Protein AF-A0A964DUH4-F1 (afdb_monomer_lite)

pLDDT: mean 93.04, std 7.75, range [66.25, 98.5]

Structure (mmCIF, N/CA/C/O backbone):
data_AF-A0A964DUH4-F1
#
_entry.id   AF-A0A964DUH4-F1
#
loop_
_atom_site.group_PDB
_atom_site.id
_atom_site.type_symbol
_atom_site.label_atom_id
_atom_site.label_alt_id
_atom_site.label_comp_id
_atom_site.label_asym_id
_atom_site.label_entity_id
_atom_site.label_seq_id
_atom_site.pdbx_PDB_ins_code
_atom_site.Cartn_x
_atom_site.Cartn_y
_atom_site.Cartn_z
_atom_site.occupancy
_atom_site.B_iso_or_equiv
_atom_site.auth_seq_id
_atom_site.auth_comp_id
_atom_site.auth_asym_id
_atom_site.auth_atom_id
_atom_site.pdbx_PDB_model_num
ATOM 1 N N . MET A 1 1 ? 7.143 -18.482 24.471 1.00 66.69 1 MET A N 1
ATOM 2 C CA . MET A 1 1 ? 6.884 -17.552 23.352 1.00 66.69 1 MET A CA 1
ATOM 3 C C . MET A 1 1 ? 5.785 -16.603 23.800 1.00 66.69 1 MET A C 1
ATOM 5 O O . MET A 1 1 ? 4.694 -17.078 24.078 1.00 66.69 1 MET A O 1
ATOM 9 N N . HIS A 1 2 ? 6.084 -15.318 23.996 1.00 84.19 2 HIS A N 1
ATOM 10 C CA . HIS A 1 2 ? 5.066 -14.325 24.349 1.00 84.19 2 HIS A CA 1
ATOM 11 C C . HIS A 1 2 ? 4.545 -13.710 23.050 1.00 84.19 2 HIS A C 1
ATOM 13 O O . HIS A 1 2 ? 5.323 -13.140 22.289 1.00 84.19 2 HIS A O 1
ATOM 19 N N . LEU A 1 3 ? 3.260 -13.906 22.762 1.00 85.69 3 LEU A N 1
ATOM 20 C CA . LEU A 1 3 ? 2.603 -13.360 21.580 1.00 85.69 3 LEU A CA 1
ATOM 21 C C . LEU A 1 3 ? 1.843 -12.098 21.982 1.00 85.69 3 LEU A C 1
ATOM 23 O O . LEU A 1 3 ? 0.956 -12.159 22.830 1.00 85.69 3 LEU A O 1
ATOM 27 N N . ALA A 1 4 ? 2.194 -10.970 21.367 1.00 86.69 4 ALA A N 1
ATOM 28 C CA . ALA A 1 4 ? 1.472 -9.716 21.529 1.00 86.69 4 ALA A CA 1
ATOM 29 C C . ALA A 1 4 ? 0.451 -9.569 20.396 1.00 86.69 4 ALA A C 1
ATOM 31 O O . ALA A 1 4 ? 0.821 -9.459 19.226 1.00 86.69 4 ALA A O 1
ATOM 32 N N . PHE A 1 5 ? -0.832 -9.551 20.748 1.00 85.75 5 PHE A N 1
ATOM 33 C CA . PHE A 1 5 ? -1.918 -9.275 19.812 1.00 85.75 5 PHE A CA 1
ATOM 34 C C . PHE A 1 5 ? -2.316 -7.803 19.920 1.00 85.75 5 PHE A C 1
ATOM 36 O O . PHE A 1 5 ? -2.527 -7.289 21.018 1.00 85.75 5 PHE A O 1
ATOM 43 N N . ARG A 1 6 ? -2.413 -7.119 18.776 1.00 88.31 6 ARG A N 1
ATOM 44 C CA . ARG A 1 6 ? -2.846 -5.721 18.676 1.00 88.31 6 ARG A CA 1
ATOM 45 C C . ARG A 1 6 ? -4.154 -5.672 17.890 1.00 88.31 6 ARG A C 1
ATOM 47 O O . ARG A 1 6 ? -4.194 -6.133 16.755 1.00 88.31 6 ARG A O 1
ATOM 54 N N . ALA A 1 7 ? -5.203 -5.114 18.490 1.00 90.44 7 ALA A N 1
ATOM 55 C CA . ALA A 1 7 ? -6.452 -4.798 17.803 1.00 90.44 7 ALA A CA 1
ATOM 56 C C . ALA A 1 7 ? -6.480 -3.302 17.482 1.00 90.44 7 ALA A C 1
ATOM 58 O O . ALA A 1 7 ? -6.129 -2.475 18.326 1.00 90.44 7 ALA A O 1
ATOM 59 N N . ILE A 1 8 ? -6.867 -2.956 16.257 1.00 90.12 8 ILE A N 1
ATOM 60 C CA . ILE A 1 8 ? -6.828 -1.583 15.755 1.00 90.12 8 ILE A CA 1
ATOM 61 C C . ILE A 1 8 ? -8.189 -1.265 15.154 1.00 90.12 8 ILE A C 1
ATOM 63 O O . ILE A 1 8 ? -8.724 -2.040 14.369 1.00 90.12 8 ILE A O 1
ATOM 67 N N . SER A 1 9 ? -8.744 -0.124 15.556 1.00 94.38 9 SER A N 1
ATOM 68 C CA . SER A 1 9 ? -9.983 0.432 15.018 1.00 94.38 9 SER A CA 1
ATOM 69 C C . SER A 1 9 ? -9.695 1.846 14.535 1.00 94.38 9 SER A C 1
ATOM 71 O O . SER A 1 9 ? -9.271 2.691 15.331 1.00 94.38 9 SER A O 1
ATOM 73 N N . GLU A 1 10 ? -9.895 2.072 13.241 1.00 95.19 10 GLU A N 1
ATOM 74 C CA . GLU A 1 10 ? -9.781 3.360 12.558 1.00 95.19 10 GLU A CA 1
ATOM 75 C C . GLU A 1 10 ? -10.736 3.311 11.347 1.00 95.19 10 GLU A C 1
ATOM 77 O O . GLU A 1 10 ? -10.513 2.509 10.443 1.00 95.19 10 GLU A O 1
ATOM 82 N N . PRO A 1 11 ? -11.863 4.048 11.363 1.00 94.81 11 PRO A N 1
ATOM 83 C CA . PRO A 1 11 ? -12.925 3.876 10.365 1.00 94.81 11 PRO A CA 1
ATOM 84 C C . PRO A 1 11 ? -12.609 4.514 9.006 1.00 94.81 11 PRO A C 1
ATOM 86 O O . PRO A 1 11 ? -13.267 4.199 8.020 1.00 94.81 11 PRO A O 1
ATOM 89 N N . LEU A 1 12 ? -11.635 5.421 8.966 1.00 96.19 12 LEU A N 1
ATOM 90 C CA . LEU A 1 12 ? -11.158 6.123 7.778 1.00 96.19 12 LEU A CA 1
ATOM 91 C C . LEU A 1 12 ? -9.626 6.055 7.747 1.00 96.19 12 LEU A C 1
ATOM 93 O O . LEU A 1 12 ? -9.026 5.818 8.798 1.00 96.19 12 LEU A O 1
ATOM 97 N N . PRO A 1 13 ? -8.982 6.266 6.589 1.00 96.19 13 PRO A N 1
ATOM 98 C CA . PRO A 1 13 ? -7.531 6.377 6.520 1.00 96.19 13 PRO A CA 1
ATOM 99 C C . PRO A 1 13 ? -6.999 7.419 7.508 1.00 96.19 1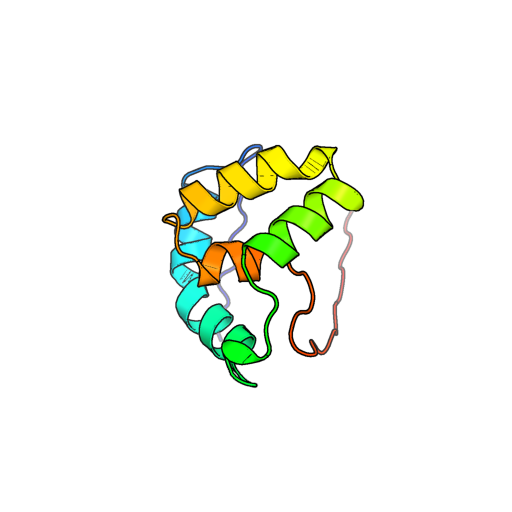3 PRO A C 1
ATOM 101 O O . PRO A 1 13 ? -7.530 8.523 7.620 1.00 96.19 13 PRO A O 1
ATOM 104 N N . GLY A 1 14 ? -5.964 7.061 8.263 1.00 96.69 14 GLY A N 1
ATOM 105 C CA . GLY A 1 14 ? -5.483 7.917 9.334 1.00 96.69 14 GLY A CA 1
ATOM 106 C C . GLY A 1 14 ? -4.123 7.511 9.895 1.00 96.69 14 GLY A C 1
ATOM 107 O O . GLY A 1 14 ? -3.433 6.643 9.347 1.00 96.69 14 GLY A O 1
ATOM 108 N N . PRO A 1 15 ? -3.693 8.171 10.983 1.00 96.50 15 PRO A N 1
ATOM 109 C CA . PRO A 1 15 ? -2.358 7.997 11.542 1.00 96.50 15 PRO A CA 1
ATOM 110 C C . PRO A 1 15 ? -2.103 6.590 12.092 1.00 96.50 15 PRO A C 1
ATOM 112 O O . PRO A 1 15 ? -0.947 6.165 12.116 1.00 96.50 15 PRO A O 1
ATOM 115 N N . ARG A 1 16 ? -3.132 5.840 12.527 1.00 96.75 16 ARG A N 1
ATOM 116 C CA . ARG A 1 16 ? -2.918 4.457 12.992 1.00 96.75 16 ARG A CA 1
ATOM 117 C C . ARG A 1 16 ? -2.553 3.562 11.820 1.00 96.75 16 ARG A C 1
ATOM 119 O O . ARG A 1 16 ? -1.598 2.796 11.923 1.00 96.75 16 ARG A O 1
ATOM 126 N N . TRP A 1 17 ? -3.278 3.679 10.710 1.00 96.88 17 TRP A N 1
ATOM 127 C CA . TRP A 1 17 ? -2.948 2.983 9.476 1.00 96.88 17 TRP A CA 1
ATOM 128 C C . TRP A 1 17 ? -1.563 3.383 8.950 1.00 96.88 17 TRP A C 1
ATOM 130 O O . TRP A 1 17 ? -0.758 2.499 8.657 1.00 96.88 17 TRP A O 1
ATOM 140 N N . ALA A 1 18 ? -1.251 4.683 8.901 1.00 97.06 18 ALA A N 1
ATOM 141 C CA . ALA A 1 18 ? 0.034 5.177 8.397 1.00 97.06 18 ALA A CA 1
ATOM 142 C C . ALA A 1 18 ? 1.221 4.641 9.216 1.00 97.06 18 ALA A C 1
ATOM 144 O O . ALA A 1 18 ? 2.186 4.138 8.644 1.00 97.06 18 ALA A O 1
ATOM 145 N N . GLY A 1 19 ? 1.115 4.650 10.551 1.00 96.38 19 GLY A N 1
ATOM 146 C CA . GLY A 1 19 ? 2.151 4.099 11.428 1.00 96.38 19 GLY A CA 1
ATOM 147 C C . GLY A 1 19 ? 2.368 2.593 11.238 1.00 96.38 19 GLY A C 1
ATOM 148 O O . GLY A 1 19 ? 3.506 2.130 11.242 1.00 96.38 19 GLY A O 1
ATOM 149 N N . LEU A 1 20 ? 1.302 1.815 11.007 1.00 95.19 20 LEU A N 1
ATOM 150 C CA . LEU A 1 20 ? 1.439 0.390 10.672 1.00 95.19 20 LEU A CA 1
ATOM 151 C C . LEU A 1 20 ? 2.089 0.190 9.308 1.00 95.19 20 LEU A C 1
ATOM 153 O O . LEU A 1 20 ? 2.920 -0.704 9.150 1.00 95.19 20 LEU A O 1
ATOM 157 N N . PHE A 1 21 ? 1.684 0.983 8.314 1.00 96.75 21 PHE A N 1
ATOM 158 C CA . PHE A 1 21 ? 2.278 0.911 6.990 1.00 96.75 21 PHE A CA 1
ATOM 159 C C . PHE A 1 21 ? 3.782 1.152 7.094 1.00 96.75 21 PHE A C 1
ATOM 161 O O . PHE A 1 21 ? 4.544 0.308 6.637 1.00 96.75 21 PHE A O 1
ATOM 168 N N . GLU A 1 22 ? 4.209 2.221 7.768 1.00 97.06 22 GLU A N 1
ATOM 169 C CA . GLU A 1 22 ? 5.621 2.525 8.006 1.00 97.06 22 GLU A CA 1
ATOM 170 C C . GLU A 1 22 ? 6.355 1.374 8.719 1.00 97.06 22 GLU A C 1
ATOM 172 O O . GLU A 1 22 ? 7.411 0.943 8.251 1.00 97.06 22 GLU A O 1
ATOM 177 N N . GLU A 1 23 ? 5.768 0.819 9.789 1.00 96.00 23 GLU A N 1
ATOM 178 C CA . GLU A 1 23 ? 6.339 -0.298 10.560 1.00 96.00 23 GLU A CA 1
ATOM 179 C C . GLU A 1 23 ? 6.627 -1.522 9.668 1.00 96.00 23 GLU A C 1
ATOM 181 O O . GLU A 1 23 ? 7.697 -2.133 9.753 1.00 96.00 23 GLU A O 1
ATOM 186 N N . TYR A 1 24 ? 5.695 -1.882 8.779 1.00 95.12 24 TYR A N 1
ATOM 187 C CA . TYR A 1 24 ? 5.804 -3.093 7.958 1.00 95.12 24 TYR A CA 1
ATOM 188 C C . TYR A 1 24 ? 6.401 -2.865 6.566 1.00 95.12 24 TYR A C 1
ATOM 190 O O . TYR A 1 24 ? 6.854 -3.824 5.924 1.00 95.12 24 TYR A O 1
ATOM 198 N N . TRP A 1 25 ? 6.426 -1.624 6.083 1.00 96.94 25 TRP A N 1
ATOM 199 C CA . TRP A 1 25 ? 6.796 -1.291 4.710 1.00 96.94 25 TRP A CA 1
ATOM 200 C C . TRP A 1 25 ? 8.162 -1.840 4.289 1.00 96.94 25 TRP A C 1
ATOM 202 O O . TRP A 1 25 ? 8.242 -2.414 3.202 1.00 96.94 25 TRP A O 1
ATOM 212 N N . PRO A 1 26 ? 9.230 -1.801 5.111 1.00 96.50 26 PRO A N 1
ATOM 213 C CA . PRO A 1 26 ? 10.513 -2.375 4.714 1.00 96.50 26 PRO A CA 1
ATOM 214 C C . PRO A 1 26 ? 10.431 -3.866 4.356 1.00 96.50 26 PRO A C 1
ATOM 216 O O . PRO A 1 26 ? 11.101 -4.318 3.426 1.00 96.50 26 PRO A O 1
ATOM 219 N N . ALA A 1 27 ? 9.614 -4.643 5.074 1.00 96.44 27 ALA A N 1
ATOM 220 C CA . ALA A 1 27 ? 9.412 -6.061 4.789 1.00 96.44 27 ALA A CA 1
ATOM 221 C C . ALA A 1 27 ? 8.542 -6.266 3.544 1.00 96.44 27 ALA A C 1
ATOM 223 O O . ALA A 1 27 ? 8.917 -7.041 2.658 1.00 96.44 27 ALA A O 1
ATOM 224 N N . TYR A 1 28 ? 7.435 -5.528 3.438 1.00 95.69 28 TYR A N 1
ATOM 225 C CA . TYR A 1 28 ? 6.564 -5.591 2.267 1.00 95.69 28 TYR A CA 1
ATOM 226 C C . TYR A 1 28 ? 7.273 -5.166 0.989 1.00 95.69 28 TYR A C 1
ATOM 228 O O . TYR A 1 28 ? 7.160 -5.866 -0.011 1.00 95.69 28 TYR A O 1
ATOM 236 N N . ARG A 1 29 ? 8.070 -4.096 1.017 1.00 96.06 29 ARG A N 1
ATOM 237 C CA . ARG A 1 29 ? 8.846 -3.636 -0.135 1.00 96.06 29 ARG A CA 1
ATOM 238 C C . ARG A 1 29 ? 9.851 -4.686 -0.594 1.00 96.06 29 ARG A C 1
ATOM 240 O O . ARG A 1 29 ? 9.958 -4.915 -1.794 1.00 96.06 29 ARG A O 1
ATOM 247 N N . ARG A 1 30 ? 10.555 -5.361 0.327 1.00 96.62 30 ARG A N 1
ATOM 248 C CA . ARG A 1 30 ? 11.467 -6.469 -0.029 1.00 96.62 30 ARG A CA 1
ATOM 249 C C . ARG A 1 30 ? 10.729 -7.606 -0.732 1.00 96.62 30 ARG A C 1
ATOM 251 O O . ARG A 1 30 ? 11.208 -8.101 -1.746 1.00 96.62 30 ARG A O 1
ATOM 258 N N . TRP A 1 31 ? 9.568 -8.004 -0.216 1.00 95.44 31 TRP A N 1
ATOM 259 C CA . TRP A 1 31 ? 8.738 -9.033 -0.847 1.00 95.44 31 TRP A CA 1
ATOM 260 C C . TRP A 1 31 ? 8.185 -8.576 -2.204 1.00 95.44 31 TRP A C 1
ATOM 262 O O . TRP A 1 31 ? 8.282 -9.297 -3.195 1.00 95.44 31 TRP A O 1
ATOM 272 N N . TRP A 1 32 ? 7.641 -7.364 -2.271 1.00 96.31 32 TRP A N 1
ATOM 273 C CA . TRP A 1 32 ? 7.050 -6.800 -3.477 1.00 96.31 32 TRP A CA 1
ATOM 274 C C . TRP A 1 32 ? 8.097 -6.625 -4.582 1.00 96.31 32 TRP A C 1
ATOM 276 O O . TRP A 1 32 ? 7.856 -6.984 -5.731 1.00 96.31 32 TRP A O 1
ATOM 286 N N . ALA A 1 33 ? 9.306 -6.184 -4.243 1.00 96.06 33 ALA A N 1
ATOM 287 C CA . ALA A 1 33 ? 10.407 -6.006 -5.183 1.00 96.06 33 ALA A CA 1
ATOM 288 C C . ALA A 1 33 ? 11.231 -7.284 -5.441 1.00 96.06 33 ALA A C 1
ATOM 290 O O . ALA A 1 33 ? 12.251 -7.197 -6.120 1.00 96.06 33 ALA A O 1
ATOM 291 N N . LYS A 1 34 ? 10.826 -8.462 -4.931 1.00 95.50 34 LYS A N 1
ATOM 292 C CA . LYS A 1 34 ? 11.652 -9.689 -4.965 1.00 95.50 34 LYS A CA 1
ATOM 293 C C . LYS A 1 34 ? 12.081 -10.140 -6.371 1.00 95.50 34 LYS A C 1
ATOM 295 O O . LYS A 1 34 ? 13.158 -10.700 -6.518 1.00 95.50 34 LYS A O 1
ATOM 300 N N . ASP A 1 35 ? 11.262 -9.858 -7.386 1.00 94.94 35 ASP A N 1
ATOM 301 C CA . ASP A 1 35 ? 11.530 -10.186 -8.797 1.00 94.94 35 ASP A CA 1
ATOM 302 C C . ASP A 1 35 ? 12.068 -8.967 -9.584 1.00 94.94 35 ASP A C 1
ATOM 304 O O . ASP A 1 35 ? 12.159 -8.991 -10.808 1.00 94.94 35 ASP A O 1
ATOM 308 N N . GLY A 1 36 ? 12.398 -7.877 -8.880 1.00 95.50 36 GLY A N 1
ATOM 309 C CA . GLY A 1 36 ? 12.751 -6.572 -9.435 1.00 95.50 36 GLY A CA 1
ATOM 310 C C . GLY A 1 36 ? 11.577 -5.586 -9.464 1.00 95.50 36 GLY A C 1
ATOM 311 O O . GLY A 1 36 ? 10.416 -5.957 -9.610 1.00 95.50 36 GLY A O 1
ATOM 312 N N . VAL A 1 37 ? 11.871 -4.290 -9.336 1.00 95.25 37 VAL A N 1
ATOM 313 C CA . VAL A 1 37 ? 10.854 -3.218 -9.434 1.00 95.25 37 VAL A CA 1
ATOM 314 C C . VAL A 1 37 ? 10.434 -2.972 -10.889 1.00 95.25 37 VAL A C 1
ATOM 316 O O . VAL A 1 37 ? 9.308 -2.550 -11.147 1.00 95.25 37 VAL A O 1
ATOM 319 N N . SER A 1 38 ? 11.314 -3.258 -11.853 1.00 95.56 38 SER A N 1
ATOM 320 C CA . SER A 1 38 ? 11.068 -3.055 -13.287 1.00 95.56 38 SER A CA 1
ATOM 321 C C . SER A 1 38 ? 10.015 -3.996 -13.872 1.00 95.56 38 SER A C 1
ATOM 323 O O . SER A 1 38 ? 9.388 -3.646 -14.864 1.00 95.56 38 SER A O 1
ATOM 325 N N . VAL A 1 39 ? 9.795 -5.167 -13.263 1.00 95.81 39 VAL A N 1
ATOM 326 C CA . VAL A 1 39 ? 8.750 -6.113 -13.695 1.00 95.81 39 VAL A CA 1
ATOM 327 C C . VAL A 1 39 ? 7.372 -5.781 -13.115 1.00 95.81 39 VAL A C 1
ATOM 329 O O . VAL A 1 39 ? 6.386 -6.434 -13.452 1.00 95.81 39 VAL A O 1
ATOM 332 N N . ARG A 1 40 ? 7.284 -4.794 -12.213 1.00 96.50 40 ARG A N 1
ATOM 333 C CA . ARG A 1 40 ? 6.023 -4.362 -11.597 1.00 96.50 40 ARG A CA 1
ATOM 334 C C . ARG A 1 40 ? 5.358 -3.283 -12.448 1.00 96.50 40 ARG A C 1
ATOM 336 O O . ARG A 1 40 ? 6.077 -2.409 -12.938 1.00 96.50 40 ARG A O 1
ATOM 343 N N . PRO A 1 41 ? 4.015 -3.251 -12.542 1.00 97.56 41 PRO A N 1
ATOM 344 C CA . PRO A 1 41 ? 3.314 -2.168 -13.223 1.00 97.56 41 PRO A CA 1
ATOM 345 C C . PRO A 1 41 ? 3.740 -0.802 -12.683 1.00 97.56 41 PRO A C 1
ATOM 347 O O . PRO A 1 41 ? 3.970 -0.646 -11.483 1.00 97.56 41 PRO A O 1
ATOM 350 N N . SER A 1 42 ? 3.880 0.175 -13.568 1.00 97.50 42 SER A N 1
ATOM 351 C CA . SER A 1 42 ? 4.139 1.575 -13.227 1.00 97.50 42 SER A CA 1
ATOM 352 C C . SER A 1 42 ? 2.960 2.198 -12.476 1.00 97.50 42 SER A C 1
ATOM 354 O O . SER A 1 42 ? 1.821 1.740 -12.592 1.00 97.50 42 SER A O 1
ATOM 356 N N . TYR A 1 43 ? 3.196 3.313 -11.780 1.00 96.75 43 TYR A N 1
ATOM 357 C CA . TYR A 1 43 ? 2.134 4.092 -11.132 1.00 96.75 43 TYR A CA 1
ATOM 358 C C . TYR A 1 43 ? 0.956 4.393 -12.073 1.00 96.75 43 TYR A C 1
ATOM 360 O O . TYR A 1 43 ? -0.211 4.226 -11.715 1.00 96.75 43 TYR A O 1
ATOM 368 N N . ALA A 1 44 ? 1.249 4.784 -13.316 1.00 97.69 44 ALA A N 1
ATOM 369 C CA . ALA A 1 44 ? 0.222 5.114 -14.296 1.00 97.69 44 ALA A CA 1
ATOM 370 C C . ALA A 1 44 ? -0.603 3.886 -14.722 1.00 97.69 44 ALA A C 1
ATOM 372 O O . ALA A 1 44 ? -1.802 4.016 -14.975 1.00 97.69 44 ALA A O 1
ATOM 373 N N . GLU A 1 45 ? 0.008 2.702 -14.805 1.00 98.38 45 GLU A N 1
ATOM 374 C CA . GLU A 1 45 ? -0.708 1.448 -15.070 1.00 98.38 45 GLU A CA 1
ATOM 375 C C . GLU A 1 45 ? -1.600 1.062 -13.894 1.00 98.38 45 GLU A C 1
ATOM 377 O O . GLU A 1 45 ? -2.779 0.781 -14.110 1.00 98.38 45 GLU A O 1
ATOM 382 N N . CYS A 1 46 ? -1.078 1.144 -12.668 1.00 98.19 46 CYS A N 1
ATOM 383 C CA . CYS A 1 46 ? -1.830 0.922 -11.435 1.00 98.19 46 CYS A CA 1
ATOM 384 C C . CYS A 1 46 ? -3.062 1.834 -11.352 1.00 98.19 46 CYS A C 1
ATOM 386 O O . CYS A 1 46 ? -4.189 1.357 -11.219 1.00 98.19 46 CYS A O 1
ATOM 388 N N . ARG A 1 47 ? -2.878 3.148 -11.533 1.00 97.81 47 ARG A N 1
ATOM 389 C CA . ARG A 1 47 ? -3.971 4.127 -11.489 1.00 97.81 47 ARG A CA 1
ATOM 390 C C . ARG A 1 47 ? -5.018 3.882 -12.576 1.00 97.81 47 ARG A C 1
ATOM 392 O O . ARG A 1 47 ? -6.217 3.982 -12.319 1.00 97.81 47 ARG A O 1
ATOM 399 N N . ARG A 1 48 ? -4.588 3.543 -13.800 1.00 98.50 48 ARG A N 1
ATOM 400 C CA . ARG A 1 48 ? -5.511 3.180 -14.891 1.00 98.50 48 ARG A CA 1
ATOM 401 C C . ARG A 1 48 ? -6.301 1.915 -14.568 1.00 98.50 48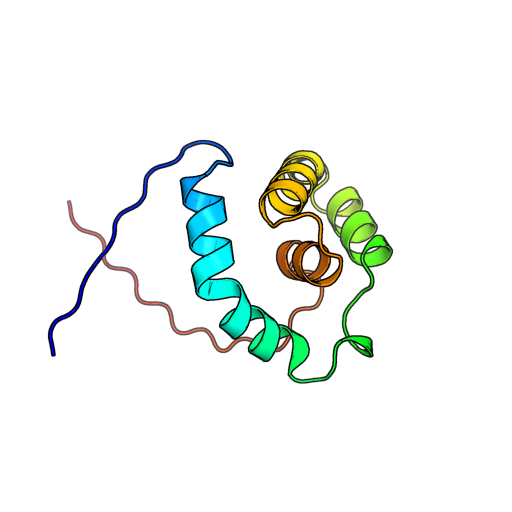 ARG A C 1
ATOM 403 O O . ARG A 1 48 ? -7.490 1.885 -14.877 1.00 98.50 48 ARG A O 1
ATOM 410 N N . ALA A 1 49 ? -5.665 0.910 -13.968 1.00 98.38 49 ALA A N 1
ATOM 411 C CA . ALA A 1 49 ? -6.322 -0.329 -13.574 1.00 98.38 49 ALA A CA 1
ATOM 412 C C . ALA A 1 49 ? -7.392 -0.072 -12.505 1.00 98.38 49 ALA A C 1
ATOM 414 O O . ALA A 1 49 ? -8.542 -0.455 -12.711 1.00 98.38 49 ALA A O 1
ATOM 415 N N . ILE A 1 50 ? -7.063 0.662 -11.434 1.00 98.31 50 ILE A N 1
ATOM 416 C CA . ILE A 1 50 ? -8.036 1.024 -10.389 1.00 98.31 50 ILE A CA 1
ATOM 417 C C . ILE A 1 50 ? -9.197 1.808 -10.996 1.00 98.31 50 ILE A C 1
ATOM 419 O O . ILE A 1 50 ? -10.341 1.394 -10.871 1.00 98.31 50 ILE A O 1
ATOM 423 N N . ARG A 1 51 ? -8.923 2.879 -11.751 1.00 98.31 51 ARG A N 1
ATOM 424 C CA . ARG A 1 51 ? -9.979 3.694 -12.372 1.00 98.31 51 ARG A CA 1
ATOM 425 C C . ARG A 1 51 ? -10.896 2.888 -13.297 1.00 98.31 51 ARG A C 1
ATOM 427 O O . ARG A 1 51 ? -12.066 3.222 -13.435 1.00 98.31 51 ARG A O 1
ATOM 434 N N . ARG A 1 52 ? -10.367 1.869 -13.979 1.00 98.38 52 ARG A N 1
ATOM 435 C CA . ARG A 1 52 ? -11.149 1.027 -14.892 1.00 98.38 52 ARG A CA 1
ATOM 436 C C . ARG A 1 52 ? -11.996 -0.006 -14.153 1.00 98.38 52 ARG A C 1
ATOM 438 O O . ARG A 1 52 ? -13.105 -0.281 -14.596 1.00 98.38 52 ARG A O 1
ATOM 445 N N . HIS A 1 53 ? -11.445 -0.625 -13.115 1.00 98.19 53 HIS A N 1
ATOM 446 C CA . HIS A 1 53 ? -12.024 -1.825 -12.508 1.00 98.19 53 HIS A CA 1
ATOM 447 C C . HIS A 1 53 ? -12.705 -1.570 -11.162 1.00 98.19 53 HIS A C 1
ATOM 449 O O . HIS A 1 53 ? -13.607 -2.315 -10.803 1.00 98.19 53 HIS A O 1
ATOM 455 N N . MET A 1 54 ? -12.278 -0.543 -10.428 1.00 97.50 54 MET A N 1
ATOM 456 C CA . MET A 1 54 ? -12.788 -0.159 -9.109 1.00 97.50 54 MET A CA 1
ATOM 457 C C . MET A 1 54 ? -12.778 1.379 -8.968 1.00 97.50 54 MET A C 1
ATOM 459 O O . MET A 1 54 ? -12.043 1.917 -8.133 1.00 97.50 54 MET A O 1
ATOM 463 N N . PRO A 1 55 ? -13.516 2.119 -9.818 1.00 98.00 55 PRO A N 1
ATOM 464 C CA . PRO A 1 55 ? -13.468 3.582 -9.838 1.00 98.00 55 PRO A CA 1
ATOM 465 C C . PRO A 1 55 ? -13.843 4.227 -8.496 1.00 98.00 55 PRO A C 1
ATOM 467 O O . PRO A 1 55 ? -13.278 5.260 -8.148 1.00 98.00 55 PRO A O 1
ATOM 470 N N . GLU A 1 56 ? -14.726 3.607 -7.715 1.00 98.31 56 GLU A N 1
ATOM 471 C CA . GLU A 1 56 ? -15.149 4.078 -6.392 1.00 98.31 56 GLU A CA 1
ATOM 472 C C . GLU A 1 56 ? -14.028 3.985 -5.342 1.00 98.31 56 GLU A C 1
ATOM 474 O O . GLU A 1 56 ? -14.046 4.722 -4.361 1.00 98.31 56 GLU A O 1
ATOM 479 N N . ILE A 1 57 ? -13.033 3.112 -5.551 1.00 97.44 57 ILE A N 1
ATOM 480 C CA . ILE A 1 57 ? -11.865 2.950 -4.665 1.00 97.44 57 ILE A CA 1
ATOM 481 C C . ILE A 1 57 ? -10.752 3.945 -5.011 1.00 97.44 57 ILE A C 1
ATOM 483 O O . ILE A 1 57 ? -9.87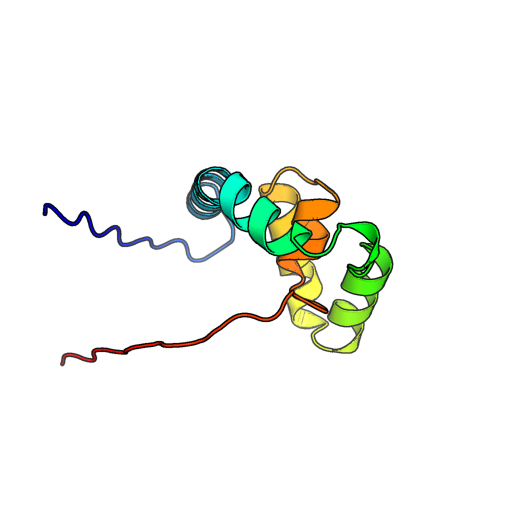2 4.188 -4.188 1.00 97.44 57 ILE A O 1
ATOM 487 N N . LEU A 1 58 ? -10.775 4.557 -6.199 1.00 98.12 58 LEU A N 1
ATOM 488 C CA . LEU A 1 58 ? -9.705 5.455 -6.635 1.00 98.12 58 LEU A CA 1
ATOM 489 C C . LEU A 1 58 ? -9.405 6.588 -5.631 1.00 98.12 58 LEU A C 1
ATOM 491 O O . LEU A 1 58 ? -8.224 6.756 -5.326 1.00 98.12 58 LEU A O 1
ATOM 495 N N . PRO A 1 59 ? -10.402 7.302 -5.064 1.00 98.00 59 PRO A N 1
ATOM 496 C CA . PRO A 1 59 ? -10.134 8.345 -4.072 1.00 98.00 59 PRO A CA 1
ATOM 497 C C . PRO A 1 59 ? -9.451 7.799 -2.813 1.00 98.00 59 PRO A C 1
ATOM 499 O O . PRO A 1 59 ? -8.500 8.396 -2.318 1.00 98.00 59 PRO A O 1
ATOM 502 N N . LEU A 1 60 ? -9.881 6.624 -2.340 1.00 97.88 60 LEU A N 1
ATOM 503 C CA . LEU A 1 60 ? -9.287 5.956 -1.181 1.00 97.88 60 LEU A CA 1
ATOM 504 C C . LEU A 1 60 ? -7.831 5.549 -1.450 1.00 97.88 60 LEU A C 1
ATOM 506 O O . LEU A 1 60 ? -6.970 5.706 -0.590 1.00 97.88 60 LEU A O 1
ATOM 510 N N . TRP A 1 61 ? -7.534 5.031 -2.642 1.00 97.88 61 TRP A N 1
ATOM 511 C CA . TRP A 1 61 ? -6.162 4.684 -3.013 1.00 97.88 61 TRP A CA 1
ATOM 512 C C . TRP A 1 61 ? -5.255 5.920 -3.105 1.00 97.88 61 TRP A C 1
ATOM 514 O O . TRP A 1 61 ? -4.101 5.849 -2.679 1.00 97.88 61 TRP A O 1
ATOM 524 N N . GLU A 1 62 ? -5.760 7.045 -3.625 1.00 97.06 62 GLU A N 1
ATOM 525 C CA . GLU A 1 62 ? -5.023 8.317 -3.661 1.00 97.06 62 GLU A CA 1
ATOM 526 C C . GLU A 1 62 ? -4.736 8.822 -2.229 1.00 97.06 62 GLU A C 1
ATOM 528 O O . GLU A 1 62 ? -3.592 9.156 -1.925 1.00 97.06 62 GLU A O 1
ATOM 533 N N . GLU A 1 63 ? -5.717 8.763 -1.320 1.00 97.88 63 GLU A N 1
ATOM 534 C CA . GLU A 1 63 ? -5.557 9.143 0.095 1.00 97.88 63 GLU A CA 1
ATOM 535 C C . GLU A 1 63 ? -4.547 8.255 0.844 1.00 97.88 63 GLU A C 1
ATOM 537 O O . GLU A 1 63 ? -3.644 8.755 1.517 1.00 97.88 63 GLU A O 1
ATOM 542 N N . LEU A 1 64 ? -4.642 6.931 0.694 1.00 97.94 64 LEU A N 1
ATOM 543 C CA . LEU A 1 64 ? -3.705 5.990 1.319 1.00 97.94 64 LEU A CA 1
ATOM 544 C C . LEU A 1 64 ? -2.284 6.126 0.760 1.00 97.94 64 LEU A C 1
ATOM 546 O O . LEU A 1 64 ? -1.313 5.936 1.491 1.00 97.94 64 LEU A O 1
ATOM 550 N N . THR A 1 65 ? -2.150 6.460 -0.526 1.00 97.19 65 THR A N 1
ATOM 551 C CA . THR A 1 65 ? -0.846 6.727 -1.148 1.00 97.19 65 THR A CA 1
ATOM 552 C C . THR A 1 65 ? -0.182 7.956 -0.531 1.00 97.19 65 THR A C 1
ATOM 554 O O . THR A 1 65 ? 1.013 7.914 -0.237 1.00 97.19 65 THR A O 1
ATOM 557 N N . GLU A 1 66 ? -0.947 9.023 -0.295 1.00 97.12 66 GLU A N 1
ATOM 558 C CA . GLU A 1 66 ? -0.446 10.224 0.376 1.00 97.12 66 GLU A CA 1
ATOM 559 C C . GLU A 1 66 ? -0.044 9.918 1.826 1.00 97.12 66 GLU A C 1
ATOM 561 O O . GLU A 1 66 ? 1.074 10.225 2.239 1.00 97.12 66 GLU A O 1
ATOM 566 N N . LEU A 1 67 ? -0.897 9.208 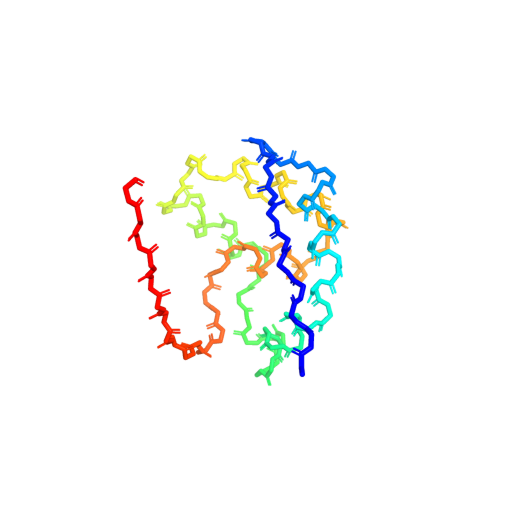2.575 1.00 97.69 67 LEU A N 1
ATOM 567 C CA . LEU A 1 67 ? -0.611 8.800 3.958 1.00 97.69 67 LEU A CA 1
ATOM 568 C C . LEU A 1 67 ? 0.610 7.879 4.085 1.00 97.69 67 LEU A C 1
ATOM 570 O O . LEU A 1 67 ? 1.295 7.906 5.105 1.00 97.69 67 LEU A O 1
ATOM 574 N N . ALA A 1 68 ? 0.908 7.083 3.058 1.00 96.62 68 ALA A N 1
ATOM 575 C CA . ALA A 1 68 ? 2.111 6.256 2.986 1.00 96.62 68 ALA A CA 1
ATOM 576 C C . ALA A 1 68 ? 3.398 7.056 2.680 1.00 96.62 68 ALA A C 1
ATOM 578 O O . ALA A 1 68 ? 4.471 6.463 2.548 1.00 96.62 68 ALA A O 1
ATOM 579 N N . GLY A 1 69 ? 3.305 8.383 2.542 1.00 91.56 69 GLY A N 1
ATOM 580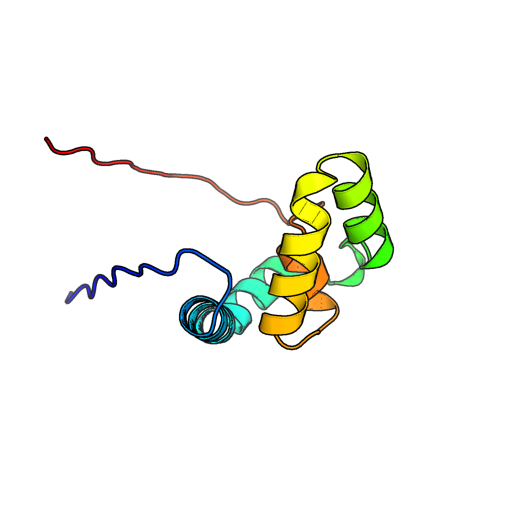 C CA . GLY A 1 69 ? 4.422 9.281 2.245 1.00 91.56 69 GLY A CA 1
ATOM 581 C C . GLY A 1 69 ? 4.604 9.600 0.758 1.00 91.56 69 GLY A C 1
ATOM 582 O O . GLY A 1 69 ? 5.676 10.062 0.371 1.00 91.56 69 GLY A O 1
ATOM 583 N N . GLY A 1 70 ? 3.608 9.317 -0.093 1.00 87.88 70 GLY A N 1
ATOM 584 C CA . GLY A 1 70 ? 3.577 9.745 -1.501 1.00 87.88 70 GLY A CA 1
ATOM 585 C C . GLY A 1 70 ? 4.590 9.063 -2.436 1.00 87.88 70 GLY A C 1
ATOM 586 O O . GLY A 1 70 ? 4.781 9.498 -3.571 1.00 87.88 70 GLY A O 1
ATOM 587 N N . GLY A 1 71 ? 5.271 8.005 -1.986 1.00 89.25 71 GLY A N 1
ATOM 588 C CA . GLY A 1 71 ? 6.308 7.324 -2.768 1.00 89.25 71 GLY A CA 1
ATOM 589 C C . GLY A 1 71 ? 5.762 6.456 -3.912 1.00 89.25 71 GLY A C 1
ATOM 590 O O . GLY A 1 71 ? 4.781 5.735 -3.734 1.00 89.25 71 GLY A O 1
ATOM 591 N N . ASP A 1 72 ? 6.455 6.444 -5.061 1.00 94.56 72 ASP A N 1
ATOM 592 C CA . ASP A 1 72 ? 6.076 5.656 -6.256 1.00 94.56 72 ASP A CA 1
ATOM 593 C C . ASP A 1 72 ? 5.882 4.161 -5.945 1.00 94.56 72 ASP A C 1
ATOM 595 O O . ASP A 1 72 ? 4.836 3.585 -6.249 1.00 94.56 72 ASP A O 1
ATOM 599 N N . ASP A 1 73 ? 6.855 3.537 -5.274 1.00 96.62 73 ASP A N 1
ATOM 600 C CA . ASP A 1 73 ? 6.787 2.118 -4.904 1.00 96.62 73 ASP A CA 1
ATOM 601 C C . ASP A 1 73 ? 5.595 1.820 -3.980 1.00 96.62 73 ASP A C 1
ATOM 603 O O . ASP A 1 73 ? 4.931 0.795 -4.143 1.00 96.62 73 ASP A O 1
ATOM 607 N N . ALA A 1 74 ? 5.311 2.707 -3.019 1.00 96.88 74 ALA A N 1
ATOM 608 C CA . ALA A 1 74 ? 4.208 2.536 -2.075 1.00 96.88 74 ALA A CA 1
ATOM 609 C C . ALA A 1 74 ? 2.859 2.622 -2.798 1.00 96.88 74 ALA A C 1
ATOM 611 O O . ALA A 1 74 ? 2.023 1.735 -2.639 1.00 96.88 74 ALA A O 1
ATOM 612 N N . ALA A 1 75 ? 2.682 3.613 -3.675 1.00 97.44 75 ALA A N 1
ATOM 613 C CA . ALA A 1 75 ? 1.487 3.760 -4.503 1.00 97.44 75 ALA A CA 1
ATOM 614 C C . ALA A 1 75 ? 1.224 2.512 -5.366 1.00 97.44 75 ALA A C 1
ATOM 616 O O . ALA A 1 75 ? 0.103 1.992 -5.440 1.00 97.44 75 ALA A O 1
ATOM 617 N N . ARG A 1 76 ? 2.283 2.000 -6.008 1.00 97.69 76 ARG A N 1
ATOM 618 C CA . ARG A 1 76 ? 2.229 0.806 -6.863 1.00 97.69 76 ARG A CA 1
ATOM 619 C C . ARG A 1 76 ? 1.913 -0.443 -6.048 1.00 97.69 76 ARG A C 1
ATOM 621 O O . ARG A 1 76 ? 1.049 -1.220 -6.450 1.00 97.69 76 ARG A O 1
ATOM 628 N N . PHE A 1 77 ? 2.542 -0.611 -4.888 1.00 97.25 77 PHE A N 1
ATOM 629 C CA . PHE A 1 77 ? 2.238 -1.690 -3.950 1.00 97.25 77 PHE A CA 1
ATOM 630 C C . PHE A 1 77 ? 0.780 -1.651 -3.473 1.00 97.25 77 PHE A C 1
ATOM 632 O O . PHE A 1 77 ? 0.094 -2.669 -3.558 1.00 97.25 77 PHE A O 1
ATOM 639 N N . LEU A 1 78 ? 0.290 -0.485 -3.038 1.00 97.38 78 LEU A N 1
ATOM 640 C CA . LEU A 1 78 ? -1.068 -0.298 -2.513 1.00 97.38 78 LEU A CA 1
ATOM 641 C C . LEU A 1 78 ? -2.155 -0.553 -3.558 1.00 97.38 78 LEU A C 1
ATOM 643 O O . LEU A 1 78 ? -3.263 -0.941 -3.202 1.00 97.38 78 LEU A O 1
ATOM 647 N N . SER A 1 79 ? -1.845 -0.385 -4.847 1.00 96.88 79 SER A N 1
ATOM 648 C CA . SER A 1 79 ? -2.779 -0.756 -5.916 1.00 96.88 79 SER A CA 1
ATOM 649 C C . SER A 1 79 ? -3.063 -2.257 -5.967 1.00 96.88 79 SER A C 1
ATOM 651 O O . SER A 1 79 ? -4.073 -2.675 -6.530 1.00 96.88 79 SER A O 1
ATOM 653 N N . PHE A 1 80 ? -2.122 -3.057 -5.448 1.00 94.69 80 PHE A N 1
ATOM 654 C CA . PHE A 1 80 ? -2.087 -4.513 -5.527 1.00 94.69 80 PHE A CA 1
ATOM 655 C C . PHE A 1 80 ? -2.348 -5.068 -6.939 1.00 94.69 80 PHE A C 1
ATOM 657 O O . PHE A 1 80 ? -2.805 -6.197 -7.110 1.00 94.69 80 PHE A O 1
ATOM 664 N N . TYR A 1 81 ? -2.044 -4.280 -7.974 1.00 96.25 81 TYR A N 1
ATOM 665 C CA . TYR A 1 81 ? -2.177 -4.673 -9.368 1.00 96.25 81 TYR A CA 1
ATOM 666 C C . TYR A 1 81 ? -0.885 -5.354 -9.835 1.00 96.25 81 TYR A C 1
ATOM 668 O O . TYR A 1 81 ? 0.187 -4.750 -9.819 1.00 96.25 81 TYR A O 1
ATOM 676 N N . GLY A 1 82 ? -0.978 -6.628 -10.227 1.00 93.56 82 GLY A N 1
ATOM 677 C CA . GLY A 1 82 ? 0.178 -7.451 -10.609 1.00 93.56 82 GLY A CA 1
ATOM 678 C C . GLY A 1 82 ? 1.181 -7.728 -9.471 1.00 93.56 82 GLY A C 1
ATOM 679 O O . GLY A 1 82 ? 2.384 -7.520 -9.673 1.00 93.56 82 GLY A O 1
ATOM 680 N N . PRO A 1 83 ? 0.740 -8.167 -8.273 1.00 93.00 83 PRO A N 1
ATOM 681 C CA . PRO A 1 83 ? 1.647 -8.440 -7.166 1.00 93.00 83 PRO A CA 1
ATOM 682 C C . PRO A 1 83 ? 2.485 -9.702 -7.448 1.00 93.00 83 PRO A C 1
ATOM 684 O O . PRO A 1 83 ? 2.079 -10.558 -8.240 1.00 93.00 83 PRO A O 1
ATOM 687 N N . PRO A 1 84 ? 3.646 -9.869 -6.789 1.00 93.75 84 PRO A N 1
ATOM 688 C CA . PRO A 1 84 ? 4.321 -11.161 -6.784 1.00 93.75 84 PRO A CA 1
ATOM 689 C C . PRO A 1 84 ? 3.407 -12.268 -6.250 1.00 93.75 84 PRO A C 1
ATOM 691 O O . PRO A 1 84 ? 2.535 -12.017 -5.420 1.00 93.75 84 PRO A O 1
ATOM 694 N N . ALA A 1 85 ? 3.668 -13.515 -6.658 1.00 88.12 85 ALA A N 1
ATOM 695 C CA . ALA A 1 85 ? 2.947 -14.668 -6.126 1.00 88.12 85 ALA A CA 1
ATOM 696 C C . ALA A 1 85 ? 2.987 -14.673 -4.585 1.00 88.12 85 ALA A C 1
ATOM 698 O O . ALA A 1 85 ? 4.067 -14.593 -3.976 1.00 88.12 85 ALA A O 1
ATOM 699 N N . TYR A 1 86 ? 1.798 -14.754 -3.990 1.00 79.75 86 TYR A N 1
ATOM 700 C CA . TYR A 1 86 ? 1.559 -14.806 -2.554 1.00 79.75 86 TYR A CA 1
ATOM 701 C C . TYR A 1 86 ? 0.983 -16.183 -2.210 1.00 79.75 86 TYR A C 1
ATOM 703 O O . TYR A 1 86 ? -0.022 -16.593 -2.786 1.00 79.75 86 TYR A O 1
ATOM 711 N N . LEU A 1 87 ? 1.634 -16.919 -1.308 1.00 66.94 87 LEU A N 1
ATOM 712 C CA . LEU A 1 87 ? 1.102 -18.181 -0.789 1.00 66.94 87 LEU A CA 1
ATOM 713 C C . LEU A 1 87 ? 0.076 -17.859 0.301 1.00 66.94 87 LEU A C 1
ATOM 715 O O . LEU A 1 87 ? 0.412 -17.216 1.292 1.00 66.94 87 LEU A O 1
ATOM 719 N N . SER A 1 88 ? -1.166 -18.306 0.121 1.00 66.75 88 SER A N 1
ATOM 720 C CA . SER A 1 88 ? -2.242 -18.120 1.094 1.00 66.75 88 SER A CA 1
ATOM 721 C C . SER A 1 88 ? -2.450 -19.374 1.942 1.00 66.75 88 SER A C 1
ATOM 723 O O . SER A 1 88 ? -2.758 -20.439 1.410 1.00 66.75 88 SER A O 1
ATOM 725 N N . ALA A 1 89 ? -2.380 -19.223 3.261 1.00 67.69 89 ALA A N 1
ATOM 726 C CA . ALA A 1 89 ? -3.037 -20.100 4.223 1.00 67.69 89 ALA A CA 1
ATOM 727 C C . ALA A 1 89 ? -3.662 -19.192 5.284 1.00 67.69 89 ALA A C 1
ATOM 729 O O . ALA A 1 89 ? -2.964 -18.679 6.156 1.00 67.69 89 ALA A O 1
ATOM 730 N N . CYS A 1 90 ? -4.959 -18.911 5.163 1.00 78.94 90 CYS A N 1
ATOM 731 C CA . CYS A 1 90 ? -5.692 -18.227 6.220 1.00 78.94 90 CYS A CA 1
ATOM 732 C C . CYS A 1 90 ? -6.386 -19.263 7.111 1.00 78.94 90 CYS A C 1
ATOM 734 O O . CYS A 1 90 ? -6.785 -20.339 6.668 1.00 78.94 90 CYS A O 1
ATOM 736 N N . SER A 1 91 ? -6.520 -18.939 8.390 1.00 80.31 91 SER A N 1
ATOM 737 C CA . SER A 1 91 ? -7.410 -19.633 9.314 1.00 80.31 91 SER A CA 1
ATOM 738 C C . SER A 1 91 ? -8.283 -18.571 9.958 1.00 80.31 91 SER A C 1
ATOM 740 O O . SER A 1 91 ? -7.781 -17.527 10.372 1.00 80.31 9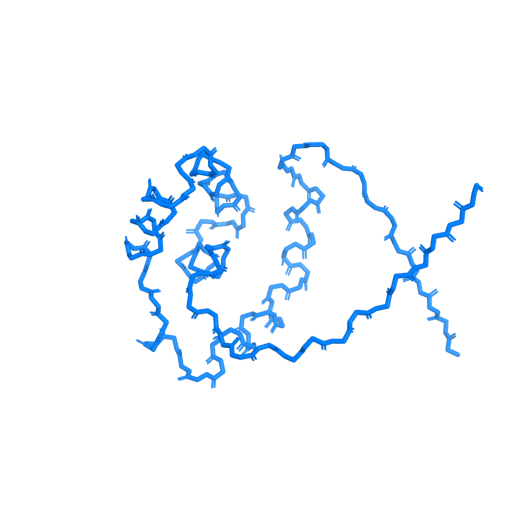1 SER A O 1
ATOM 742 N N . GLN A 1 92 ? -9.588 -18.807 9.988 1.00 82.75 92 GLN A N 1
ATOM 743 C CA . GLN A 1 92 ? -10.558 -17.904 10.596 1.00 82.75 92 GLN A CA 1
ATOM 744 C C . GLN A 1 92 ? -11.140 -18.584 11.832 1.00 82.75 92 GLN A C 1
ATOM 746 O O . GLN A 1 92 ? -11.478 -19.764 11.790 1.00 82.75 92 GLN A O 1
ATOM 751 N N . ALA A 1 93 ? -11.251 -17.836 12.925 1.00 83.31 93 ALA A N 1
ATOM 752 C CA . ALA A 1 93 ? -11.955 -18.256 14.128 1.00 83.31 93 ALA A CA 1
ATOM 753 C C . ALA A 1 93 ? -13.150 -17.321 14.330 1.00 83.31 93 ALA A C 1
ATOM 755 O O . ALA A 1 93 ? -13.000 -16.103 14.242 1.00 83.31 93 ALA A O 1
ATOM 756 N N . ILE A 1 94 ? -14.328 -17.894 14.570 1.00 86.56 94 ILE A N 1
ATOM 757 C CA . ILE A 1 94 ? -15.577 -17.167 14.821 1.00 86.56 94 ILE A CA 1
ATOM 758 C C . ILE A 1 94 ? -16.072 -17.601 16.202 1.00 86.56 94 ILE A C 1
ATOM 760 O O . ILE A 1 94 ? -16.088 -18.796 16.494 1.00 86.56 94 ILE A O 1
ATOM 764 N N . TRP A 1 95 ? -16.454 -16.641 17.043 1.00 80.69 95 TRP A N 1
ATOM 765 C CA . TRP A 1 95 ? -16.972 -16.878 18.391 1.00 80.69 95 TRP A CA 1
ATOM 766 C C . TRP A 1 95 ? -18.273 -16.073 18.609 1.00 80.69 95 TRP A C 1
ATOM 768 O O . TRP A 1 95 ? -18.309 -14.935 18.133 1.00 80.69 95 TRP A O 1
ATOM 778 N N . PRO A 1 96 ? -19.320 -16.635 19.259 1.00 66.25 96 PRO A N 1
ATOM 779 C CA . PRO A 1 96 ? -20.595 -15.952 19.523 1.00 66.25 96 PRO A CA 1
ATOM 780 C C . PRO A 1 96 ? -20.521 -14.809 20.542 1.00 66.25 96 PRO A C 1
ATOM 782 O O . PRO A 1 96 ? -19.737 -14.920 21.515 1.00 66.25 96 PRO A O 1
#

Secondary structure (DSSP, 8-state):
-PPPP-----SSS-HHHHHHHHHHHHHHHHHHTTT-STTSPPHHHHHHHHHHH-GGGHHHHHHHHHHTTS-HHHHHHHTTSSPPP-----------

Foldseek 3Di:
DDDDDDDDDDPADDDVLLVVCVVCVVVLLCQQCVVHPVVADWLVRLLVCCCVPPVVCNVVLVVVCVSNVVDRSSSSVSSVPPGPDDDDDDDDDDDD

Radius of gyration: 15.28 Å; chains: 1; bounding box: 33×30×39 Å

Sequence (96 aa):
MHLAFRAISEPLPGPRWAGLFEEYWPAYRRWWAKDGVSVRPSYAECRRAIRRHMPEILPLWEELTELAGGGDDAARFLSFYGPPAYLSACSQAIWP